Protein AF-A0A2J8LKY2-F1 (afdb_monomer_lite)

Radius of gyration: 15.62 Å; chains: 1; bounding box: 37×40×25 Å

Organism: Pan troglodytes (NCBI:txid9598)

Sequence (88 aa):
EPGSGPEAGARFFCTAGRGLEPFLMREVRARLAATQVEYISGKVFFTTCSDLNMLKKLKSAERLFLLIKKQFPLIISSEKYLMKCKDL

Foldseek 3Di:
DPDQDDPWAFKKKFFFDAPLLVVQLVCCCVQFVWPPWDDDGRMIITGGNDDPVSVVPRDRGPDMGTDPDDDDDPPPPDVPDPPDPDDD

pLDDT: mean 82.15, std 19.12, range [30.91, 97.06]

Structure (mmCIF, N/CA/C/O backbone):
data_AF-A0A2J8LKY2-F1
#
_entry.id   AF-A0A2J8LKY2-F1
#
loop_
_atom_site.group_PDB
_atom_site.id
_atom_site.type_symbol
_atom_site.label_atom_id
_atom_site.label_alt_id
_atom_site.label_comp_id
_atom_site.label_asym_id
_atom_site.label_entity_id
_atom_site.label_seq_id
_atom_site.pdbx_PDB_ins_code
_atom_site.Cartn_x
_atom_site.Cartn_y
_atom_site.Cartn_z
_atom_site.occupancy
_atom_site.B_iso_or_equiv
_atom_site.auth_seq_id
_atom_site.auth_comp_id
_atom_site.auth_asym_id
_atom_site.auth_atom_id
_atom_site.pdbx_PDB_model_num
ATOM 1 N N . GLU A 1 1 ? -27.609 -12.042 7.644 1.00 30.91 1 GLU A N 1
ATOM 2 C CA . GLU A 1 1 ? -27.105 -12.535 6.346 1.00 30.91 1 GLU A CA 1
ATOM 3 C C . GLU A 1 1 ? -26.108 -11.550 5.736 1.00 30.91 1 GLU A C 1
ATOM 5 O O . GLU A 1 1 ? -26.535 -10.542 5.178 1.00 30.91 1 GLU A O 1
ATOM 10 N N . PRO A 1 2 ? -24.784 -11.731 5.901 1.00 44.81 2 PRO A N 1
ATOM 11 C CA . PRO A 1 2 ? -23.821 -10.843 5.266 1.00 44.81 2 PRO A CA 1
ATOM 12 C C . PRO A 1 2 ? -23.757 -11.189 3.775 1.00 44.81 2 PRO A C 1
ATOM 14 O O . PRO A 1 2 ? -23.392 -12.297 3.394 1.00 44.81 2 PRO A O 1
ATOM 17 N N . GLY A 1 3 ? -24.199 -10.244 2.947 1.00 44.78 3 GLY A N 1
ATOM 18 C CA . GLY A 1 3 ? -24.355 -10.411 1.508 1.00 44.78 3 GLY A CA 1
ATOM 19 C C . GLY A 1 3 ? -23.065 -10.819 0.798 1.00 44.78 3 GLY A C 1
ATOM 20 O O . GLY A 1 3 ? -22.008 -10.220 0.989 1.00 44.78 3 GLY A O 1
ATOM 21 N N . SER A 1 4 ? -23.194 -11.829 -0.057 1.00 67.06 4 SER A N 1
ATOM 22 C CA . SER A 1 4 ? -22.198 -12.234 -1.038 1.00 67.06 4 SER A CA 1
ATOM 23 C C . SER A 1 4 ? -22.006 -11.147 -2.100 1.00 67.06 4 SER A C 1
ATOM 25 O O . SER A 1 4 ? -22.967 -10.752 -2.764 1.00 67.06 4 SER A O 1
ATOM 27 N N . GLY A 1 5 ? -20.765 -10.721 -2.326 1.00 54.91 5 GLY A N 1
ATOM 28 C CA . GLY A 1 5 ? -20.385 -9.992 -3.534 1.00 54.91 5 GLY A CA 1
ATOM 29 C C . GLY A 1 5 ? -18.938 -9.507 -3.504 1.00 54.91 5 GLY A C 1
ATOM 30 O O . GLY A 1 5 ? -18.448 -9.117 -2.446 1.00 54.91 5 GLY A O 1
ATOM 31 N N . PRO A 1 6 ? -18.296 -9.409 -4.678 1.00 47.78 6 PRO A N 1
ATOM 32 C CA . PRO A 1 6 ? -17.842 -10.544 -5.486 1.00 47.78 6 PRO A CA 1
ATOM 33 C C . PRO A 1 6 ? -16.735 -11.323 -4.749 1.00 47.78 6 PRO A C 1
ATOM 35 O O . PRO A 1 6 ? -16.234 -10.890 -3.716 1.00 47.78 6 PRO A O 1
ATOM 38 N N . GLU A 1 7 ? -16.287 -12.437 -5.314 1.00 54.00 7 GLU A N 1
ATOM 39 C CA . GLU A 1 7 ? -15.036 -13.116 -4.952 1.00 54.00 7 GLU A CA 1
ATOM 40 C C . GLU A 1 7 ? -13.805 -12.248 -5.297 1.00 54.00 7 GLU A C 1
ATOM 42 O O . GLU A 1 7 ? -13.007 -12.546 -6.182 1.00 54.00 7 GLU A O 1
ATOM 47 N N . ALA A 1 8 ? -13.707 -11.082 -4.664 1.00 69.06 8 ALA A N 1
ATOM 48 C CA . ALA A 1 8 ? -12.824 -9.987 -5.022 1.00 69.06 8 ALA A CA 1
ATOM 49 C C . ALA A 1 8 ? -11.762 -9.825 -3.939 1.00 69.06 8 ALA A C 1
ATOM 51 O O . ALA A 1 8 ? -12.083 -9.809 -2.753 1.00 69.06 8 ALA A O 1
ATOM 52 N N . GLY A 1 9 ? -10.500 -9.723 -4.353 1.00 81.44 9 GLY A N 1
ATOM 53 C CA . GLY A 1 9 ? -9.343 -9.680 -3.462 1.00 81.44 9 GLY A CA 1
ATOM 54 C C . GLY A 1 9 ? -9.432 -8.682 -2.302 1.00 81.44 9 GLY A C 1
ATOM 55 O O . GLY A 1 9 ? -10.277 -7.789 -2.245 1.00 81.44 9 GLY A O 1
ATOM 56 N N . ALA A 1 10 ? -8.510 -8.815 -1.353 1.00 92.38 10 ALA A N 1
ATOM 57 C CA . ALA A 1 10 ? -8.453 -7.919 -0.210 1.00 92.38 10 ALA A CA 1
ATOM 58 C C . ALA A 1 10 ? -8.120 -6.480 -0.645 1.00 92.38 10 ALA A C 1
ATOM 60 O O . ALA A 1 10 ? -7.334 -6.230 -1.566 1.00 92.38 10 ALA A O 1
ATOM 61 N N . ARG A 1 11 ? -8.748 -5.517 0.038 1.00 94.75 11 ARG A N 1
ATOM 62 C CA . ARG A 1 11 ? -8.557 -4.084 -0.200 1.00 94.75 11 ARG A CA 1
ATOM 63 C C . ARG A 1 11 ? -7.476 -3.559 0.721 1.00 94.75 11 ARG A C 1
ATOM 65 O O . ARG A 1 11 ? -7.557 -3.730 1.936 1.00 94.75 11 ARG A O 1
ATOM 72 N N . PHE A 1 12 ? -6.512 -2.859 0.157 1.00 95.50 12 PHE A N 1
ATOM 73 C CA . PHE A 1 12 ? -5.400 -2.275 0.884 1.00 95.50 12 PHE A CA 1
ATOM 74 C C . PHE A 1 12 ? -5.270 -0.794 0.565 1.00 95.50 12 PHE A C 1
ATOM 76 O O . PHE A 1 12 ? -5.782 -0.291 -0.438 1.00 95.50 12 PHE A O 1
ATOM 83 N N . PHE A 1 13 ? -4.546 -0.092 1.426 1.00 95.75 13 PHE A N 1
ATOM 84 C CA . PHE A 1 13 ? -3.981 1.194 1.072 1.00 95.75 13 PHE A CA 1
ATOM 85 C C . PHE A 1 13 ? -2.551 1.312 1.579 1.00 95.75 13 PHE A C 1
ATOM 87 O O . PHE A 1 13 ? -2.198 0.775 2.628 1.00 95.75 13 PHE A O 1
ATOM 94 N N . CYS A 1 14 ? -1.732 2.034 0.829 1.00 96.12 14 CYS A N 1
ATOM 95 C CA . CYS A 1 14 ? -0.362 2.344 1.189 1.00 96.12 14 CYS A CA 1
ATOM 96 C C . CYS A 1 14 ? -0.187 3.848 1.358 1.00 96.12 14 CYS A C 1
ATOM 98 O O . CYS A 1 14 ? -0.791 4.622 0.614 1.00 96.12 14 CYS A O 1
ATOM 100 N N . THR A 1 15 ? 0.674 4.265 2.284 1.00 96.56 15 THR A N 1
ATOM 101 C CA . THR A 1 15 ? 1.232 5.623 2.264 1.00 96.56 15 THR A CA 1
ATOM 102 C C . THR A 1 15 ? 2.444 5.671 1.341 1.00 96.56 15 THR A C 1
ATOM 104 O O . THR A 1 15 ? 3.177 4.686 1.219 1.00 96.56 15 THR A O 1
ATOM 107 N N . ALA A 1 16 ? 2.651 6.811 0.692 1.00 94.88 16 ALA A N 1
ATOM 108 C CA . ALA A 1 16 ? 3.783 7.057 -0.192 1.00 94.88 16 ALA A CA 1
ATOM 109 C C . ALA A 1 16 ? 4.421 8.407 0.135 1.00 94.88 16 ALA A C 1
ATOM 111 O O . ALA A 1 16 ? 3.719 9.361 0.481 1.00 94.88 16 ALA A O 1
ATOM 112 N N . GLY A 1 17 ? 5.743 8.483 -0.023 1.00 91.75 17 GLY A N 1
ATOM 113 C CA . GLY A 1 17 ? 6.460 9.751 0.041 1.00 91.75 17 GLY A CA 1
ATOM 114 C C . GLY A 1 17 ? 6.004 10.692 -1.075 1.00 91.75 17 GLY A C 1
ATOM 115 O O . GLY A 1 17 ? 5.550 10.240 -2.129 1.00 91.75 17 GLY A O 1
ATOM 116 N N . ARG A 1 18 ? 6.128 12.007 -0.857 1.00 89.44 18 ARG A N 1
ATOM 117 C CA . ARG A 1 18 ? 5.720 13.024 -1.843 1.00 89.44 18 ARG A CA 1
ATOM 118 C C . ARG A 1 18 ? 6.356 12.753 -3.210 1.00 89.44 18 ARG A C 1
ATOM 120 O O . ARG A 1 18 ? 7.578 12.729 -3.321 1.00 89.44 18 ARG A O 1
ATOM 127 N N . GLY A 1 19 ? 5.524 12.591 -4.237 1.00 89.94 19 GLY A N 1
ATOM 128 C CA . GLY A 1 19 ? 5.953 12.353 -5.616 1.00 89.94 19 GLY A CA 1
ATOM 129 C C . GLY A 1 19 ? 6.177 10.878 -5.967 1.00 89.94 19 GLY A C 1
ATOM 130 O O . GLY A 1 19 ? 6.452 10.571 -7.127 1.00 89.94 19 GLY A O 1
ATOM 131 N N . LEU A 1 20 ? 6.039 9.952 -5.009 1.00 94.06 20 LEU A N 1
ATOM 132 C CA . LEU A 1 20 ? 6.156 8.509 -5.248 1.00 94.06 20 LEU A CA 1
ATOM 133 C C . LEU A 1 20 ? 4.819 7.833 -5.563 1.00 94.06 20 LEU A C 1
ATOM 135 O O . LEU A 1 20 ? 4.814 6.680 -5.995 1.00 94.06 20 LEU A O 1
ATOM 139 N N . GLU A 1 21 ? 3.690 8.526 -5.409 1.00 93.44 21 GLU A N 1
ATOM 140 C CA . GLU A 1 21 ? 2.357 7.986 -5.689 1.00 93.44 21 GLU A CA 1
ATOM 141 C C . GLU A 1 21 ? 2.245 7.378 -7.102 1.00 93.44 21 GLU A C 1
ATOM 143 O O . GLU A 1 21 ? 1.766 6.246 -7.219 1.00 93.44 21 GLU A O 1
ATOM 148 N N . PRO A 1 22 ? 2.741 8.027 -8.181 1.00 94.38 22 PRO A N 1
ATOM 149 C CA . PRO A 1 22 ? 2.668 7.455 -9.525 1.00 94.38 22 PRO A CA 1
ATOM 150 C C . PRO A 1 22 ? 3.506 6.182 -9.682 1.00 94.38 22 PRO A C 1
ATOM 152 O O . PRO A 1 22 ? 3.103 5.257 -10.391 1.00 94.38 22 PRO A O 1
ATOM 155 N N . PHE A 1 23 ? 4.660 6.112 -9.012 1.00 95.50 23 PHE A N 1
ATOM 156 C CA . PHE A 1 23 ? 5.521 4.929 -9.020 1.00 95.50 23 PHE A CA 1
ATOM 157 C C . PHE A 1 23 ? 4.859 3.776 -8.280 1.00 95.50 23 PHE A C 1
ATOM 159 O O . PHE A 1 23 ? 4.816 2.663 -8.799 1.00 95.50 23 PHE A O 1
ATOM 166 N N . LEU A 1 24 ? 4.261 4.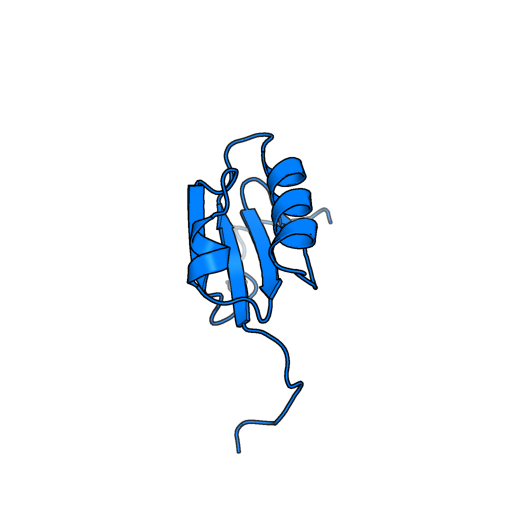060 -7.124 1.00 96.00 24 LEU A N 1
ATOM 167 C CA . LEU A 1 24 ? 3.548 3.065 -6.344 1.00 96.00 24 LEU A CA 1
ATOM 168 C C . LEU A 1 24 ? 2.318 2.533 -7.089 1.00 96.00 24 LEU A C 1
ATOM 170 O O . LEU A 1 24 ? 2.111 1.325 -7.117 1.00 96.00 24 LEU A O 1
ATOM 174 N N . MET A 1 25 ? 1.551 3.394 -7.769 1.00 95.88 25 MET A N 1
ATOM 175 C CA . MET A 1 25 ? 0.434 2.964 -8.622 1.00 95.88 25 MET A CA 1
ATOM 176 C C . MET A 1 25 ? 0.881 2.007 -9.734 1.00 95.88 25 MET A C 1
ATOM 178 O O . MET A 1 25 ? 0.210 1.009 -10.002 1.00 95.88 25 MET A O 1
ATOM 182 N N . ARG A 1 26 ? 2.012 2.294 -10.390 1.00 96.69 26 ARG A N 1
ATOM 183 C CA . ARG A 1 26 ? 2.584 1.400 -11.408 1.00 96.69 26 ARG A CA 1
ATOM 184 C C . ARG A 1 26 ? 3.063 0.093 -10.783 1.00 96.69 26 ARG A C 1
ATOM 186 O O . ARG A 1 26 ? 2.785 -0.971 -11.327 1.00 96.69 26 ARG A O 1
ATOM 193 N N . GLU A 1 27 ? 3.735 0.173 -9.637 1.00 97.06 27 GLU A N 1
ATOM 194 C CA . GLU A 1 27 ? 4.271 -0.984 -8.927 1.00 97.06 27 GLU A CA 1
ATOM 195 C C . GLU A 1 27 ? 3.159 -1.952 -8.510 1.00 97.06 27 GLU A C 1
ATOM 197 O O . GLU A 1 27 ? 3.249 -3.138 -8.821 1.00 97.06 27 GLU A O 1
ATOM 202 N N . VAL A 1 28 ? 2.083 -1.471 -7.875 1.00 96.69 28 VAL A N 1
ATOM 203 C CA . VAL A 1 28 ? 0.982 -2.345 -7.427 1.00 96.69 28 VAL A CA 1
ATOM 204 C C . VAL A 1 28 ? 0.247 -2.989 -8.604 1.00 96.69 28 VAL A C 1
ATOM 206 O O . VAL A 1 28 ? -0.116 -4.160 -8.527 1.00 96.69 28 VAL A O 1
ATOM 209 N N . ARG A 1 29 ? 0.083 -2.278 -9.727 1.00 96.50 29 ARG A N 1
ATOM 210 C CA . ARG A 1 29 ? -0.522 -2.851 -10.940 1.00 96.50 29 ARG A CA 1
ATOM 211 C C . ARG A 1 29 ? 0.363 -3.937 -11.542 1.00 96.50 29 ARG A C 1
ATOM 213 O O . ARG A 1 29 ? -0.120 -5.029 -11.814 1.00 96.50 29 ARG A O 1
ATOM 220 N N . ALA A 1 30 ? 1.654 -3.655 -11.710 1.00 96.44 30 ALA A N 1
ATOM 221 C CA . ALA A 1 30 ? 2.584 -4.572 -12.360 1.00 96.44 30 ALA A CA 1
ATOM 222 C C . ALA A 1 30 ? 2.933 -5.791 -11.493 1.00 96.44 30 ALA A C 1
ATOM 224 O O . ALA A 1 30 ? 3.064 -6.894 -12.011 1.00 96.44 30 ALA A O 1
ATOM 225 N N . ARG A 1 31 ? 3.103 -5.607 -10.177 1.00 95.69 31 ARG A N 1
ATOM 226 C CA . ARG A 1 31 ? 3.581 -6.662 -9.269 1.00 95.69 31 ARG A CA 1
ATOM 227 C C . ARG A 1 31 ? 2.476 -7.428 -8.565 1.00 95.69 31 ARG A C 1
ATOM 229 O O . ARG A 1 31 ? 2.670 -8.602 -8.277 1.00 95.69 31 ARG A O 1
ATOM 236 N N . LEU A 1 32 ? 1.369 -6.766 -8.237 1.00 95.69 32 LEU A N 1
ATOM 237 C CA . LEU A 1 32 ? 0.285 -7.361 -7.448 1.00 95.69 32 LEU A CA 1
ATOM 238 C C . LEU A 1 32 ? -0.970 -7.626 -8.282 1.00 95.69 32 LEU A C 1
ATOM 240 O O . LEU A 1 32 ? -2.008 -7.953 -7.710 1.00 95.69 32 LEU A O 1
ATOM 244 N N . ALA A 1 33 ? -0.912 -7.412 -9.603 1.00 94.94 33 ALA A N 1
ATOM 245 C CA . ALA A 1 33 ? -2.085 -7.429 -10.478 1.00 94.94 33 ALA A CA 1
ATOM 246 C C . ALA A 1 33 ? -3.249 -6.605 -9.888 1.00 94.94 33 ALA A C 1
ATOM 248 O O . ALA A 1 33 ? -4.413 -7.004 -9.932 1.00 94.94 33 ALA A O 1
ATOM 249 N N . ALA A 1 34 ? -2.915 -5.485 -9.235 1.00 95.44 34 ALA A N 1
ATOM 250 C CA . ALA A 1 34 ? -3.879 -4.755 -8.437 1.00 95.44 34 ALA A CA 1
ATOM 251 C C . ALA A 1 34 ? -4.931 -4.068 -9.317 1.00 95.44 34 ALA A C 1
ATOM 253 O O . ALA A 1 34 ? -4.613 -3.434 -10.326 1.00 95.44 34 ALA A O 1
ATOM 254 N N . THR A 1 35 ? -6.185 -4.155 -8.887 1.00 94.94 35 THR A N 1
ATOM 255 C CA . THR A 1 35 ? -7.356 -3.538 -9.517 1.00 94.94 35 THR A CA 1
ATOM 256 C C . THR A 1 35 ? -7.892 -2.406 -8.639 1.00 94.94 35 THR A C 1
ATOM 258 O O . THR A 1 35 ? -7.449 -2.240 -7.501 1.00 94.94 35 THR A O 1
ATOM 261 N N . GLN A 1 36 ? -8.822 -1.597 -9.165 1.00 93.50 36 GLN A N 1
ATOM 262 C CA . GLN A 1 36 ? -9.445 -0.476 -8.432 1.00 93.50 36 GLN A CA 1
ATOM 263 C C . GLN A 1 36 ? -8.402 0.459 -7.789 1.00 93.50 36 GLN A C 1
ATOM 265 O O . GLN A 1 36 ? -8.494 0.826 -6.619 1.00 93.50 36 GLN A O 1
ATOM 270 N N . VAL A 1 37 ? -7.354 0.780 -8.556 1.00 94.69 37 VAL A N 1
ATOM 271 C CA . VAL A 1 37 ? -6.223 1.572 -8.065 1.00 94.69 37 VAL A CA 1
ATOM 272 C C . VAL A 1 37 ? -6.559 3.054 -8.130 1.00 94.69 37 VAL A C 1
ATOM 274 O O . VAL A 1 37 ? -6.671 3.612 -9.223 1.00 94.69 37 VAL A O 1
ATOM 277 N N . GLU A 1 38 ? -6.644 3.681 -6.965 1.00 92.50 38 GLU A N 1
ATOM 278 C CA . GLU A 1 38 ? -6.918 5.106 -6.777 1.00 92.50 38 GLU A CA 1
ATOM 279 C C . GLU A 1 38 ? -5.794 5.740 -5.958 1.00 92.50 38 GLU A C 1
ATOM 281 O O . GLU A 1 38 ? -5.194 5.081 -5.107 1.00 92.50 38 GLU A O 1
ATOM 286 N N . TYR A 1 39 ? -5.529 7.030 -6.151 1.00 91.06 39 TYR A N 1
ATOM 287 C CA . TYR A 1 39 ? -4.620 7.763 -5.276 1.00 91.06 39 TYR A CA 1
ATOM 288 C C . TYR A 1 39 ? -5.251 9.057 -4.772 1.00 91.06 39 TYR A C 1
ATOM 290 O O . T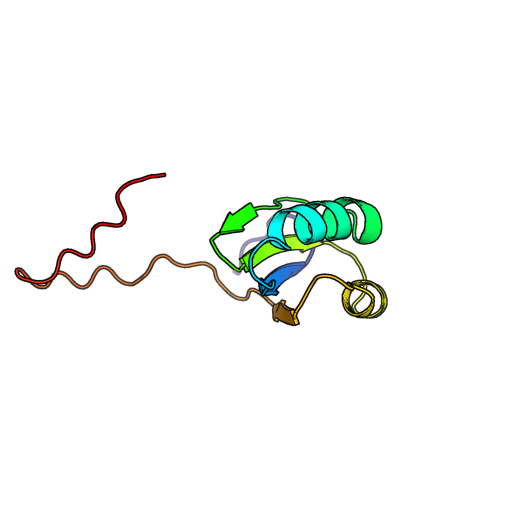YR A 1 39 ? -6.074 9.681 -5.434 1.00 91.06 39 TYR A O 1
ATOM 298 N N . ILE A 1 40 ? -4.838 9.442 -3.573 1.00 88.69 40 ILE A N 1
ATOM 299 C CA . ILE A 1 40 ? -5.100 10.727 -2.925 1.00 88.69 40 ILE A CA 1
ATOM 300 C C . ILE A 1 40 ? -3.731 11.213 -2.436 1.00 88.69 40 ILE A C 1
ATOM 302 O O . ILE A 1 40 ? -2.841 10.390 -2.250 1.00 88.69 40 ILE A O 1
ATOM 306 N N . SER A 1 41 ? -3.518 12.512 -2.226 1.00 87.38 41 SER A N 1
ATOM 307 C CA . SER A 1 41 ? -2.227 13.053 -1.757 1.00 87.38 41 SER A CA 1
ATOM 308 C C . SER A 1 41 ? -1.586 12.193 -0.645 1.00 87.38 41 SER A C 1
ATOM 310 O O . SER A 1 41 ? -2.125 12.098 0.464 1.00 87.38 41 SER A O 1
ATOM 312 N N . GLY A 1 42 ? -0.453 11.545 -0.950 1.00 91.25 42 GLY A N 1
ATOM 313 C CA . GL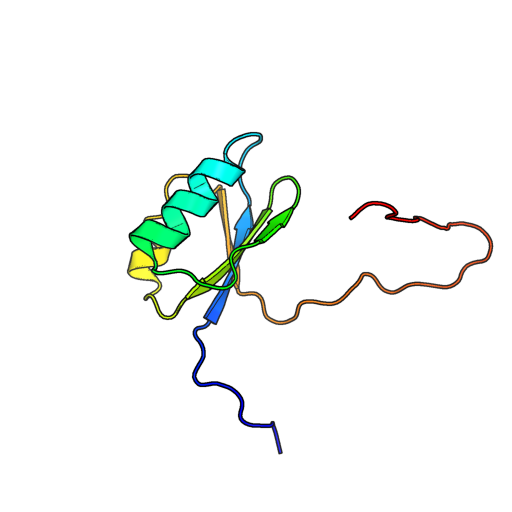Y A 1 42 ? 0.290 10.659 -0.046 1.00 91.25 42 GLY A CA 1
ATOM 314 C C . GLY A 1 42 ? -0.307 9.267 0.226 1.00 91.25 42 GLY A C 1
ATOM 315 O O . GLY A 1 42 ? 0.208 8.559 1.094 1.00 91.25 42 GLY A O 1
ATOM 316 N N . LYS A 1 43 ? -1.385 8.848 -0.453 1.00 93.50 43 LYS A N 1
ATOM 317 C CA . LYS A 1 43 ? -2.024 7.529 -0.279 1.00 93.50 43 LYS A CA 1
ATOM 318 C C . LYS A 1 43 ? -2.413 6.882 -1.607 1.00 93.50 43 LYS A C 1
ATOM 320 O O . LYS A 1 43 ? -2.974 7.535 -2.478 1.00 93.50 43 LYS A O 1
ATOM 325 N N . VAL A 1 44 ? -2.217 5.571 -1.716 1.00 95.56 44 VAL A N 1
ATOM 326 C CA . VAL A 1 44 ? -2.681 4.757 -2.851 1.00 95.56 44 VAL A CA 1
ATOM 327 C C . VAL A 1 44 ? -3.563 3.631 -2.328 1.00 95.56 44 VAL A C 1
ATOM 329 O O . VAL A 1 44 ? -3.131 2.863 -1.475 1.00 95.56 44 VAL A O 1
ATOM 3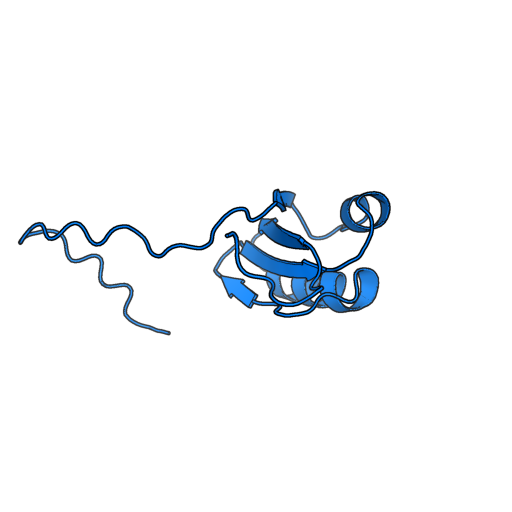32 N N . PHE A 1 45 ? -4.788 3.534 -2.833 1.00 95.38 45 PHE A N 1
ATOM 333 C CA . PHE A 1 45 ? -5.770 2.496 -2.522 1.00 95.38 45 PHE A CA 1
ATOM 334 C C . PHE A 1 45 ? -5.815 1.492 -3.666 1.00 95.38 45 PHE A C 1
ATOM 336 O O . PHE A 1 45 ? -5.714 1.888 -4.825 1.00 95.38 45 PHE A O 1
ATOM 343 N N . PHE A 1 46 ? -5.951 0.207 -3.356 1.00 95.81 46 PHE A N 1
ATOM 344 C CA . PHE A 1 46 ? -6.007 -0.840 -4.370 1.00 95.81 46 PHE A CA 1
ATOM 345 C C . PHE A 1 46 ? -6.615 -2.136 -3.832 1.00 95.81 46 PHE A C 1
ATOM 347 O O . PHE A 1 46 ? -6.634 -2.384 -2.626 1.00 95.81 46 PHE A O 1
ATOM 354 N N . THR A 1 47 ? -7.057 -2.990 -4.747 1.00 95.81 47 THR A N 1
ATOM 355 C CA . THR A 1 47 ? -7.600 -4.320 -4.461 1.00 95.81 47 THR A CA 1
ATOM 356 C C . THR A 1 47 ? -6.710 -5.377 -5.107 1.00 95.81 47 THR A C 1
ATOM 358 O O . THR A 1 47 ? -6.338 -5.244 -6.272 1.00 95.81 47 THR A O 1
ATOM 361 N N . THR A 1 48 ? -6.338 -6.431 -4.378 1.00 95.44 48 THR A N 1
ATOM 362 C CA . THR A 1 48 ? -5.509 -7.521 -4.921 1.00 95.44 48 THR A CA 1
ATOM 363 C C . THR A 1 48 ? -5.808 -8.860 -4.252 1.00 95.44 48 THR A C 1
ATOM 365 O O . THR A 1 48 ? -6.148 -8.912 -3.072 1.00 95.44 48 THR A O 1
ATOM 368 N N . CYS A 1 49 ? -5.647 -9.949 -5.004 1.00 94.25 49 CYS A N 1
ATOM 369 C CA . CYS A 1 49 ? -5.658 -11.319 -4.481 1.00 94.25 49 CYS A CA 1
ATOM 370 C C . CYS A 1 49 ? -4.242 -11.835 -4.166 1.00 94.25 49 CYS A C 1
ATOM 372 O O . CYS A 1 49 ? -4.077 -13.007 -3.855 1.00 94.25 49 CYS A O 1
ATOM 374 N N . SER A 1 50 ? -3.218 -10.988 -4.298 1.00 93.12 50 SER A N 1
ATOM 375 C CA . SER A 1 50 ? -1.828 -11.377 -4.060 1.00 93.12 50 SER A CA 1
ATOM 376 C C . SER A 1 50 ? -1.565 -11.688 -2.589 1.00 93.12 50 SER A C 1
ATOM 378 O O . SER A 1 50 ? -2.091 -11.025 -1.693 1.00 93.12 50 SER A O 1
ATOM 380 N N . ASP A 1 51 ? -0.662 -12.632 -2.341 1.00 91.94 51 ASP A N 1
ATOM 381 C CA . ASP A 1 51 ? -0.251 -13.002 -0.990 1.00 91.94 51 ASP A CA 1
ATOM 382 C C . ASP A 1 51 ? 0.545 -11.897 -0.290 1.00 91.94 51 ASP A C 1
ATOM 384 O O . ASP A 1 51 ? 1.298 -11.135 -0.909 1.00 91.94 51 ASP A O 1
ATOM 388 N N . LEU A 1 52 ? 0.499 -11.893 1.046 1.00 90.25 52 LEU A N 1
ATOM 389 C CA . LEU A 1 52 ? 1.246 -10.946 1.884 1.00 90.25 52 LEU A CA 1
ATOM 390 C C . LEU A 1 52 ? 2.754 -10.926 1.586 1.00 90.25 52 LEU A C 1
ATOM 392 O O . LEU A 1 52 ? 3.397 -9.885 1.716 1.00 90.25 52 LEU A O 1
ATOM 396 N N . ASN A 1 53 ? 3.325 -12.052 1.155 1.00 93.81 53 ASN A N 1
ATOM 397 C CA . ASN A 1 53 ? 4.734 -12.135 0.766 1.00 93.81 53 ASN A CA 1
ATOM 398 C C . ASN A 1 53 ? 5.061 -11.289 -0.467 1.00 93.81 53 ASN A C 1
ATOM 400 O O . ASN A 1 53 ? 6.181 -10.792 -0.579 1.00 93.81 53 ASN A O 1
ATOM 404 N N . MET A 1 54 ? 4.106 -11.108 -1.381 1.00 93.69 54 MET A N 1
ATOM 405 C CA . MET A 1 54 ? 4.269 -10.232 -2.535 1.00 93.69 54 MET A CA 1
ATOM 406 C C . MET A 1 54 ? 4.033 -8.769 -2.148 1.00 93.69 54 MET A C 1
ATOM 408 O O . MET A 1 54 ? 4.804 -7.902 -2.554 1.00 93.69 54 MET A O 1
ATOM 412 N N . LEU A 1 55 ? 3.047 -8.494 -1.284 1.00 93.25 55 LEU A N 1
ATOM 413 C CA . LEU A 1 55 ? 2.776 -7.137 -0.791 1.00 93.25 55 LEU A CA 1
ATOM 414 C C . LEU A 1 55 ? 3.971 -6.544 -0.023 1.00 93.25 55 LEU A C 1
ATOM 416 O O . LEU A 1 55 ? 4.295 -5.372 -0.198 1.00 93.25 55 LEU A O 1
ATOM 420 N N . LYS A 1 56 ? 4.689 -7.354 0.766 1.00 91.88 56 LYS A N 1
ATOM 421 C CA . LYS A 1 56 ? 5.915 -6.935 1.479 1.00 91.88 56 LYS A CA 1
ATOM 422 C C . LYS A 1 56 ? 7.070 -6.527 0.554 1.00 91.88 56 LYS A C 1
ATOM 424 O O . LYS A 1 56 ? 8.041 -5.939 1.022 1.00 91.88 56 LYS A O 1
ATOM 429 N N . LYS A 1 57 ? 7.006 -6.853 -0.743 1.00 94.31 57 LYS A N 1
ATOM 430 C CA . LYS A 1 57 ? 8.063 -6.530 -1.718 1.00 94.31 57 LYS A CA 1
ATOM 431 C C . LYS A 1 57 ? 7.907 -5.147 -2.348 1.00 94.31 57 LYS A C 1
ATOM 433 O O . LYS A 1 57 ? 8.814 -4.753 -3.087 1.00 94.31 57 LYS A O 1
ATOM 438 N N . LEU A 1 58 ? 6.809 -4.436 -2.074 1.00 95.19 58 LEU A N 1
ATOM 439 C CA . LEU A 1 58 ? 6.615 -3.060 -2.531 1.00 95.19 58 LEU A CA 1
ATOM 440 C C . LEU A 1 58 ? 7.768 -2.178 -2.040 1.00 95.19 58 LEU A C 1
ATOM 442 O O . LEU A 1 58 ? 8.113 -2.200 -0.860 1.00 95.19 58 LEU A O 1
ATOM 446 N N . LYS A 1 59 ? 8.387 -1.433 -2.957 1.00 94.62 59 LYS A N 1
ATOM 447 C CA . LYS A 1 59 ? 9.564 -0.600 -2.666 1.00 94.62 59 LYS A CA 1
ATOM 448 C C . LYS A 1 59 ? 9.219 0.870 -2.517 1.00 94.62 59 LYS A C 1
ATOM 450 O O . LYS A 1 59 ? 9.890 1.568 -1.767 1.00 94.62 59 LYS A O 1
ATOM 455 N N . SER A 1 60 ? 8.184 1.333 -3.212 1.00 94.25 60 SER A N 1
ATOM 456 C CA . SER A 1 60 ? 7.772 2.739 -3.179 1.00 94.25 60 SER A CA 1
ATOM 457 C C . SER A 1 60 ? 6.777 3.060 -2.057 1.00 94.25 60 SER A C 1
ATOM 459 O O . SER A 1 60 ? 6.441 4.226 -1.862 1.00 94.25 60 SER A O 1
ATOM 461 N N . ALA A 1 61 ? 6.285 2.047 -1.333 1.00 95.56 61 ALA A N 1
ATOM 462 C CA . ALA A 1 61 ? 5.365 2.223 -0.212 1.00 95.56 61 ALA A CA 1
ATOM 463 C C . ALA A 1 61 ? 6.129 2.466 1.094 1.00 95.56 61 ALA A C 1
ATOM 465 O O . ALA A 1 61 ? 7.083 1.756 1.399 1.00 95.56 61 ALA A O 1
ATOM 466 N N . GLU A 1 62 ? 5.661 3.413 1.903 1.00 94.75 62 GLU A N 1
ATOM 467 C CA . GLU A 1 62 ? 6.200 3.640 3.248 1.00 94.75 62 GLU A CA 1
ATOM 468 C C . GLU A 1 62 ? 5.537 2.723 4.283 1.00 94.75 62 GLU A C 1
ATOM 470 O O . GLU A 1 62 ? 6.207 2.133 5.127 1.00 94.75 62 GLU A O 1
ATOM 475 N N . ARG A 1 63 ? 4.203 2.608 4.239 1.00 95.75 63 ARG A N 1
ATOM 476 C CA . ARG A 1 63 ? 3.412 1.752 5.134 1.00 95.75 63 ARG A CA 1
ATOM 477 C C . ARG A 1 63 ? 2.233 1.160 4.380 1.00 95.75 63 ARG A C 1
ATOM 479 O O . ARG A 1 63 ? 1.593 1.869 3.610 1.00 95.75 63 ARG A O 1
ATOM 486 N N . LEU A 1 64 ? 1.938 -0.110 4.639 1.00 95.94 64 LEU A N 1
ATOM 487 C CA . LEU A 1 64 ? 0.813 -0.854 4.073 1.00 95.94 64 LEU A CA 1
ATOM 488 C C . LEU A 1 64 ? -0.252 -1.085 5.150 1.00 95.94 64 LEU A C 1
ATOM 490 O O . LEU A 1 64 ? 0.071 -1.491 6.265 1.00 95.94 64 LEU A O 1
ATOM 494 N N . PHE A 1 65 ? -1.517 -0.889 4.791 1.00 95.56 65 PHE A N 1
ATOM 495 C CA . PHE A 1 65 ? -2.669 -1.059 5.668 1.00 95.56 65 PHE A CA 1
ATOM 496 C C . PHE A 1 65 ? -3.769 -1.862 4.972 1.00 95.56 65 PHE A C 1
ATOM 498 O O . PHE A 1 65 ? -4.007 -1.704 3.773 1.00 95.56 65 PHE A O 1
ATOM 505 N N . LEU A 1 66 ? -4.481 -2.688 5.740 1.00 95.25 66 LEU A N 1
ATOM 506 C CA . LEU A 1 66 ? -5.699 -3.353 5.282 1.00 95.25 66 LEU A CA 1
ATOM 507 C C . LEU A 1 66 ? -6.886 -2.387 5.400 1.00 95.25 66 LEU A C 1
ATOM 509 O O . LEU A 1 66 ? -7.137 -1.811 6.460 1.00 95.25 66 LEU A O 1
ATOM 513 N N . LEU A 1 67 ? -7.637 -2.220 4.316 1.00 92.94 67 LEU A N 1
ATOM 514 C CA . LEU A 1 67 ? -8.809 -1.357 4.281 1.00 92.94 67 LEU A CA 1
ATOM 515 C C . LEU A 1 67 ? -10.055 -2.133 4.726 1.00 92.94 67 LEU A C 1
ATOM 517 O O . LEU A 1 67 ? -10.712 -2.798 3.924 1.00 92.94 67 LEU A O 1
ATOM 521 N N . ILE A 1 68 ? -10.414 -1.993 6.004 1.00 91.00 68 ILE A N 1
ATOM 522 C CA . ILE A 1 68 ? -11.627 -2.607 6.567 1.00 91.00 68 ILE A CA 1
ATOM 523 C C . ILE A 1 68 ? -12.884 -1.954 5.981 1.00 91.00 68 ILE A C 1
ATOM 525 O O . ILE A 1 68 ? -13.755 -2.626 5.426 1.00 91.00 68 ILE A O 1
ATOM 52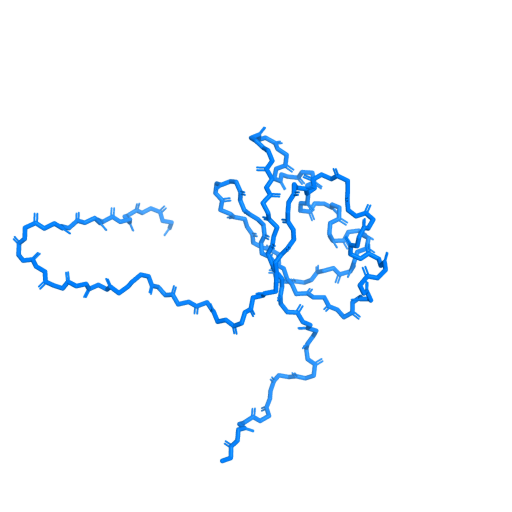9 N N . LYS A 1 69 ? -12.962 -0.621 6.055 1.00 87.06 69 LYS A N 1
ATOM 530 C CA . LYS A 1 69 ? -14.103 0.160 5.571 1.00 87.06 69 LYS A CA 1
ATOM 531 C C . LYS A 1 69 ? -13.638 1.517 5.050 1.00 87.06 69 LYS A C 1
ATOM 533 O O . LYS A 1 69 ? -12.886 2.212 5.727 1.00 87.06 69 LYS A O 1
ATOM 538 N N . LYS A 1 70 ? -14.121 1.908 3.869 1.00 82.25 70 LYS A N 1
ATOM 539 C CA . LYS A 1 70 ? -13.975 3.265 3.325 1.00 82.25 70 LYS A CA 1
ATOM 540 C C . LYS A 1 70 ? -15.278 4.012 3.606 1.00 82.25 70 LYS A C 1
ATOM 542 O O . LYS A 1 70 ? -16.331 3.585 3.145 1.00 82.25 70 LYS A O 1
ATOM 547 N N . GLN A 1 71 ? -15.219 5.064 4.415 1.00 81.75 71 GLN A N 1
ATOM 548 C CA . GLN A 1 71 ? -16.357 5.942 4.702 1.00 81.75 71 GLN A CA 1
ATOM 549 C C . GLN A 1 71 ? -15.931 7.383 4.483 1.00 81.75 71 GLN A C 1
ATOM 551 O O . GLN A 1 71 ? -14.772 7.728 4.720 1.00 81.75 71 GLN A O 1
ATOM 556 N N . PHE A 1 72 ? -16.875 8.215 4.057 1.00 74.88 72 PHE A N 1
ATOM 557 C CA . PHE A 1 72 ? -16.670 9.653 4.084 1.00 74.88 72 PHE A CA 1
ATOM 558 C C . PHE A 1 72 ? -16.507 10.123 5.534 1.00 74.88 72 PHE A C 1
ATOM 560 O O . PHE A 1 72 ? -17.074 9.501 6.442 1.00 74.88 72 PHE A O 1
ATOM 567 N N . PRO A 1 73 ? -15.737 11.200 5.767 1.00 75.06 73 PRO A N 1
ATOM 568 C CA . PRO A 1 73 ? -15.737 11.868 7.058 1.00 75.06 73 PRO A CA 1
ATOM 569 C C . PRO A 1 73 ? -17.181 12.136 7.478 1.00 75.06 73 PRO A C 1
ATOM 571 O O . PRO A 1 73 ? -18.003 12.527 6.647 1.00 75.06 73 PRO A O 1
ATOM 574 N N . LEU A 1 74 ? -17.497 11.901 8.751 1.00 71.31 74 LEU A N 1
ATOM 575 C CA . LEU A 1 74 ? -18.815 12.227 9.276 1.00 71.31 74 LEU A CA 1
ATOM 576 C C . LEU A 1 74 ? -19.040 13.724 9.058 1.00 71.31 74 LEU A C 1
ATOM 578 O O . LEU A 1 74 ? -18.307 14.551 9.602 1.00 71.31 74 LEU A O 1
ATOM 582 N N . ILE A 1 75 ? -20.028 14.062 8.231 1.00 63.50 75 ILE A N 1
ATOM 583 C CA . ILE A 1 75 ? -20.467 15.442 8.055 1.00 63.50 75 ILE A CA 1
ATOM 584 C C . ILE A 1 75 ? -21.228 15.793 9.327 1.00 63.50 75 ILE A C 1
ATOM 586 O O . ILE A 1 75 ? -22.433 15.580 9.437 1.00 63.50 75 ILE A O 1
ATOM 590 N N . ILE A 1 76 ? -20.499 16.266 10.333 1.00 60.97 76 ILE A N 1
ATOM 591 C CA . ILE A 1 76 ? -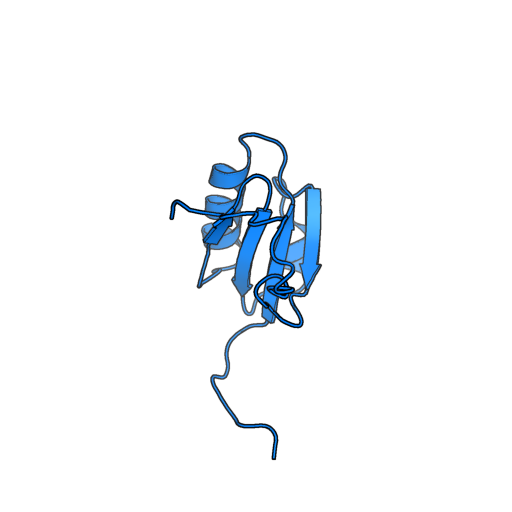21.112 16.838 11.522 1.00 60.97 76 ILE A CA 1
ATOM 592 C C . ILE A 1 76 ? -21.638 18.204 11.083 1.00 60.97 76 ILE A C 1
ATOM 594 O O . ILE A 1 76 ? -20.858 19.125 10.843 1.00 60.97 76 ILE A O 1
ATOM 598 N N . SER A 1 77 ? -22.958 18.319 10.922 1.00 56.97 77 SER A N 1
ATOM 599 C CA . SER A 1 77 ? -23.619 19.606 10.710 1.00 56.97 77 SER A CA 1
ATOM 600 C C . SER A 1 77 ? -23.416 20.458 11.958 1.00 56.97 77 SER A C 1
ATOM 602 O O . SER A 1 77 ? -24.149 20.345 12.934 1.00 56.97 77 SER A O 1
ATOM 604 N N . SER A 1 78 ? -22.391 21.294 11.934 1.00 53.94 78 SER A N 1
ATOM 605 C CA . SER A 1 78 ? -22.260 22.429 12.830 1.00 53.94 78 SER A CA 1
ATOM 606 C C . SER A 1 78 ? -22.279 23.645 11.923 1.00 53.94 78 SER A C 1
ATOM 608 O O . SER A 1 78 ? -21.447 23.725 11.018 1.00 53.94 78 SER A O 1
ATOM 610 N N . GLU A 1 79 ? -23.225 24.563 12.122 1.00 55.12 79 GLU A N 1
ATOM 611 C CA . GLU A 1 79 ? -23.453 25.777 11.316 1.00 55.12 79 GLU A CA 1
ATOM 612 C C . GLU A 1 79 ? -22.220 26.702 11.160 1.00 55.12 79 GLU A C 1
ATOM 614 O O . GLU A 1 79 ? -22.349 27.825 10.684 1.00 55.12 79 GLU A O 1
ATOM 619 N N . LYS A 1 80 ? -21.005 26.287 11.550 1.00 51.72 80 LYS A N 1
ATOM 620 C CA . LYS A 1 80 ? -19.797 27.120 11.521 1.00 51.72 80 LYS A CA 1
ATOM 621 C C . LYS A 1 80 ? -18.516 26.497 10.962 1.00 51.72 80 LYS A C 1
ATOM 623 O O . LYS A 1 80 ? -17.552 27.237 10.816 1.00 51.72 80 LYS A O 1
ATOM 628 N N . TYR A 1 81 ? -18.460 25.221 10.571 1.00 51.66 81 TYR A N 1
ATOM 629 C CA . TYR A 1 81 ? -17.219 24.667 9.989 1.00 51.66 81 TYR A CA 1
ATOM 630 C C . TYR A 1 81 ? -17.488 23.766 8.787 1.00 51.66 81 TYR A C 1
ATOM 632 O O . TYR A 1 81 ? -17.324 22.548 8.816 1.00 51.66 81 TYR A O 1
ATOM 640 N N . LEU A 1 82 ? -17.881 24.408 7.688 1.00 50.38 82 LEU A N 1
ATOM 641 C CA . LEU A 1 82 ? -17.941 23.805 6.366 1.00 50.38 82 LEU A CA 1
ATOM 642 C C . LEU A 1 82 ? -16.513 23.592 5.835 1.00 50.38 82 LEU A C 1
ATOM 644 O O . LEU A 1 82 ? -16.000 24.404 5.069 1.00 50.38 82 LEU A O 1
ATOM 648 N N . MET A 1 83 ? -15.874 22.479 6.203 1.00 48.38 83 MET A N 1
ATOM 649 C CA . MET A 1 83 ? -14.738 21.963 5.432 1.00 48.38 83 MET A CA 1
ATOM 650 C C . MET A 1 83 ? -15.283 21.315 4.163 1.00 48.38 83 MET A C 1
ATOM 652 O O . MET A 1 83 ? -15.500 20.109 4.064 1.00 48.38 83 MET A O 1
ATOM 656 N N . LYS A 1 84 ? -15.579 22.182 3.196 1.00 42.97 84 LYS A N 1
ATOM 657 C CA . LYS A 1 84 ? -15.927 21.821 1.832 1.00 42.97 84 LYS A CA 1
ATOM 658 C C . LYS A 1 84 ? -14.653 21.300 1.166 1.00 42.97 84 LYS A C 1
ATOM 660 O O . LYS A 1 84 ? -13.868 22.089 0.655 1.00 42.97 84 LYS A O 1
ATOM 665 N N . CYS A 1 85 ? -14.456 19.986 1.121 1.00 42.22 85 CYS A N 1
ATOM 666 C CA . CYS A 1 85 ? -13.693 19.402 0.018 1.00 42.22 85 CYS A CA 1
ATOM 667 C C . CYS A 1 85 ? -14.571 19.515 -1.234 1.00 42.22 85 CYS A C 1
ATOM 669 O O . CYS A 1 85 ? -15.268 18.579 -1.612 1.00 42.22 85 CYS A O 1
ATOM 671 N N . LYS A 1 86 ? -14.624 20.724 -1.799 1.00 46.09 86 LYS A N 1
ATOM 672 C CA . LYS A 1 86 ? -14.888 20.891 -3.222 1.00 46.09 86 LYS A CA 1
ATOM 673 C C . LYS A 1 86 ? -13.611 20.482 -3.955 1.00 46.09 86 LYS A C 1
ATOM 675 O O . LYS A 1 86 ? -12.521 20.683 -3.427 1.00 46.09 86 LYS A O 1
ATOM 680 N N . ASP A 1 87 ? -13.817 19.917 -5.135 1.00 44.31 87 ASP A N 1
ATOM 681 C CA . ASP A 1 87 ? -12.819 19.550 -6.141 1.00 44.31 87 ASP A CA 1
ATOM 682 C C . ASP A 1 87 ? -12.274 18.117 -6.023 1.00 44.31 87 ASP A C 1
ATOM 684 O O . ASP A 1 87 ? -11.115 17.864 -5.690 1.00 44.31 87 ASP A O 1
ATOM 688 N N . LEU A 1 88 ? -13.150 17.169 -6.376 1.00 39.62 88 LEU A N 1
ATOM 689 C CA . LEU A 1 88 ? -12.862 16.268 -7.493 1.00 39.62 88 LEU A CA 1
ATOM 690 C C . LEU A 1 88 ? -14.060 16.250 -8.449 1.00 39.62 88 LEU A C 1
ATOM 692 O O . LEU A 1 88 ? -15.195 16.105 -7.936 1.00 39.62 88 LEU A O 1
#

Secondary structure (DSSP, 8-state):
--------PEEEEEEE-TT-HHHHHHHHHHHH--EEEEEETTEEEEEE---HHHHTT-SSEEEEEE-S----------TT--------